Protein AF-A0A7K0W959-F1 (afdb_monomer)

Structure (mmCIF, N/CA/C/O backbone):
data_AF-A0A7K0W959-F1
#
_entry.id   AF-A0A7K0W959-F1
#
loop_
_atom_site.group_PDB
_atom_site.id
_atom_site.type_symbol
_atom_site.label_atom_id
_atom_site.label_alt_id
_atom_site.label_comp_id
_atom_site.label_asym_id
_atom_site.label_entity_id
_atom_site.label_seq_id
_atom_site.pdbx_PDB_ins_code
_atom_site.Cartn_x
_atom_site.Cartn_y
_atom_site.Cartn_z
_atom_site.occupancy
_atom_site.B_iso_or_equiv
_atom_site.auth_seq_id
_atom_site.auth_comp_id
_atom_site.auth_asym_id
_atom_site.auth_atom_id
_atom_site.pdbx_PDB_model_num
ATOM 1 N N . PHE A 1 1 ? 41.767 -5.125 -42.249 1.00 40.03 1 PHE A N 1
ATOM 2 C CA . PHE A 1 1 ? 41.983 -5.794 -40.952 1.00 40.03 1 PHE A CA 1
ATOM 3 C C . PHE A 1 1 ? 40.637 -6.146 -40.345 1.00 40.03 1 PHE A C 1
ATOM 5 O O . PHE A 1 1 ? 39.799 -5.283 -40.142 1.00 40.03 1 PHE A O 1
ATOM 12 N N . ASN A 1 2 ? 40.426 -7.446 -40.182 1.00 38.97 2 ASN A N 1
ATOM 13 C CA . ASN A 1 2 ? 39.212 -8.133 -39.765 1.00 38.97 2 ASN A CA 1
ATOM 14 C C . ASN A 1 2 ? 39.253 -8.354 -38.242 1.00 38.97 2 ASN A C 1
ATOM 16 O O . ASN A 1 2 ? 40.253 -8.873 -37.752 1.00 38.97 2 ASN A O 1
ATOM 20 N N . LYS A 1 3 ? 38.177 -8.040 -37.511 1.00 41.12 3 LYS A N 1
ATOM 21 C CA . LYS A 1 3 ? 37.874 -8.699 -36.230 1.00 41.12 3 LYS A CA 1
ATOM 22 C C . LYS A 1 3 ? 36.409 -9.135 -36.201 1.00 41.12 3 LYS A C 1
ATOM 24 O O . LYS A 1 3 ? 35.528 -8.458 -35.684 1.00 41.12 3 LYS A O 1
ATOM 29 N N . LYS A 1 4 ? 36.195 -10.310 -36.796 1.00 44.72 4 LYS A N 1
ATOM 30 C CA . LYS A 1 4 ? 35.114 -11.259 -36.522 1.00 44.72 4 LYS A CA 1
ATOM 31 C C . LYS A 1 4 ? 34.806 -11.352 -35.020 1.00 44.72 4 LYS A C 1
ATOM 33 O O . LYS A 1 4 ? 35.696 -11.615 -34.220 1.00 44.72 4 LYS A O 1
ATOM 38 N N . GLY A 1 5 ? 33.514 -11.280 -34.713 1.00 45.59 5 GLY A N 1
ATOM 39 C CA . GLY A 1 5 ? 32.800 -12.365 -34.045 1.00 45.59 5 GLY A CA 1
ATOM 40 C C . GLY A 1 5 ? 33.147 -12.641 -32.586 1.00 45.59 5 GLY A C 1
ATOM 41 O O . GLY A 1 5 ? 34.023 -13.446 -32.288 1.00 45.59 5 GLY A O 1
ATOM 42 N N . ARG A 1 6 ? 32.302 -12.133 -31.689 1.00 43.59 6 ARG A N 1
ATOM 43 C CA . ARG A 1 6 ? 31.922 -12.859 -30.473 1.00 43.59 6 ARG A CA 1
ATOM 44 C C . ARG A 1 6 ? 30.399 -12.904 -30.407 1.00 43.59 6 ARG A C 1
ATOM 46 O O . ARG A 1 6 ? 29.770 -12.092 -29.745 1.00 43.59 6 ARG A O 1
ATOM 53 N N . LYS A 1 7 ? 29.818 -13.844 -31.160 1.00 46.66 7 LYS A N 1
ATOM 54 C CA . LYS A 1 7 ? 28.477 -14.361 -30.877 1.00 46.66 7 LYS A CA 1
ATOM 55 C C . LYS A 1 7 ? 28.601 -15.129 -29.564 1.00 46.66 7 LYS A C 1
ATOM 57 O O . LYS A 1 7 ? 29.199 -16.204 -29.552 1.00 46.66 7 LYS A O 1
ATOM 62 N N . PHE A 1 8 ? 28.151 -14.529 -28.467 1.00 40.47 8 PHE A N 1
ATOM 63 C CA . PHE A 1 8 ? 27.986 -15.265 -27.223 1.00 40.47 8 PHE A CA 1
ATOM 64 C C . PHE A 1 8 ? 26.712 -16.098 -27.356 1.00 40.47 8 PHE A C 1
ATOM 66 O O . PHE A 1 8 ? 25.697 -15.628 -27.867 1.00 40.47 8 PHE A O 1
ATOM 73 N N . TRP A 1 9 ? 26.852 -17.375 -27.033 1.00 41.38 9 TRP A N 1
ATOM 74 C CA . TRP A 1 9 ? 25.825 -18.392 -27.162 1.00 41.38 9 TRP A CA 1
ATOM 75 C C . TRP A 1 9 ? 24.666 -18.114 -26.207 1.00 41.38 9 TRP A C 1
ATOM 77 O O . TRP A 1 9 ? 24.879 -17.574 -25.124 1.00 41.38 9 TRP A O 1
ATOM 87 N N . GLY A 1 10 ? 23.463 -18.475 -26.659 1.00 46.59 10 GLY A N 1
ATOM 88 C CA . GLY A 1 10 ? 22.188 -18.227 -26.003 1.00 46.59 10 GLY A CA 1
ATOM 89 C C . GLY A 1 10 ? 22.200 -18.511 -24.509 1.00 46.59 10 GLY A C 1
ATOM 90 O O . GLY A 1 10 ? 22.273 -19.657 -24.077 1.00 46.59 10 GLY A O 1
ATOM 91 N N . ILE A 1 11 ? 22.052 -17.437 -23.750 1.00 46.78 11 ILE A N 1
ATOM 92 C CA . ILE A 1 11 ? 21.205 -17.443 -22.573 1.00 46.78 11 ILE A CA 1
ATOM 93 C C . ILE A 1 11 ? 20.073 -16.511 -22.987 1.00 46.78 11 ILE A C 1
ATOM 95 O O . ILE A 1 11 ? 20.238 -15.294 -23.011 1.00 46.78 11 ILE A O 1
ATOM 99 N N . SER A 1 12 ? 18.996 -17.087 -23.513 1.00 48.69 12 SER A N 1
ATOM 100 C CA . SER A 1 12 ? 17.746 -16.353 -23.659 1.00 48.69 12 SER A CA 1
ATOM 101 C C . SER A 1 12 ? 17.267 -16.043 -22.246 1.00 48.69 12 SER A C 1
ATOM 103 O O . SER A 1 12 ? 17.025 -16.962 -21.465 1.00 48.6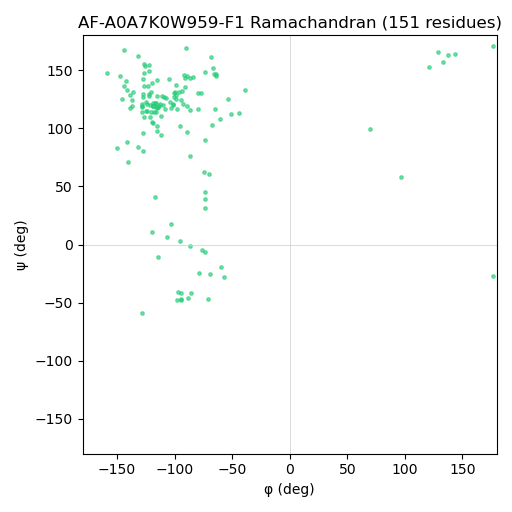9 12 SER A O 1
ATOM 105 N N . ASP A 1 13 ? 17.192 -14.755 -21.930 1.00 47.72 13 ASP A N 1
ATOM 106 C CA . ASP A 1 13 ? 16.771 -14.166 -20.652 1.00 47.72 13 ASP A CA 1
ATOM 107 C C . ASP A 1 13 ? 15.242 -14.281 -20.458 1.00 47.72 13 ASP A C 1
ATOM 109 O O . ASP A 1 13 ? 14.567 -13.353 -20.038 1.00 47.72 13 ASP A O 1
ATOM 113 N N . ASP A 1 14 ? 14.681 -15.419 -20.873 1.00 52.50 14 ASP A N 1
ATOM 114 C CA . ASP A 1 14 ? 13.254 -15.620 -21.160 1.00 52.50 14 ASP A CA 1
ATOM 115 C C . ASP A 1 14 ? 12.558 -16.463 -20.071 1.00 52.50 14 ASP A C 1
ATOM 117 O O . ASP A 1 14 ? 11.411 -16.862 -20.227 1.00 52.50 14 ASP A O 1
ATOM 121 N N . TRP A 1 15 ? 13.257 -16.791 -18.971 1.00 53.22 15 TRP A N 1
ATOM 122 C CA . TRP A 1 15 ? 12.817 -17.774 -17.957 1.00 53.22 15 TRP A CA 1
ATOM 123 C C . TRP A 1 15 ? 12.641 -17.220 -16.531 1.00 53.22 15 TRP A C 1
ATOM 125 O O . TRP A 1 15 ? 12.458 -17.997 -15.597 1.00 53.22 15 TRP A O 1
ATOM 135 N N . LEU A 1 16 ? 12.671 -15.900 -16.332 1.00 52.88 16 LEU A N 1
ATOM 136 C CA . LEU A 1 16 ? 12.287 -15.276 -15.052 1.00 52.88 16 LEU A CA 1
ATOM 137 C C . LEU A 1 16 ? 10.889 -14.641 -15.102 1.00 52.88 16 LEU A C 1
ATOM 139 O O . LEU A 1 16 ? 10.587 -13.805 -14.255 1.00 52.88 16 LEU A O 1
ATOM 143 N N . SER A 1 17 ? 10.052 -15.013 -16.081 1.00 56.56 17 SER A N 1
ATOM 144 C CA . SER A 1 17 ? 8.784 -14.320 -16.354 1.00 56.56 17 SER A CA 1
ATOM 145 C C . SER A 1 17 ? 7.839 -14.275 -15.157 1.00 56.56 17 SER A C 1
ATOM 147 O O . SER A 1 17 ? 7.106 -13.304 -15.041 1.00 56.56 17 SER A O 1
ATOM 149 N N . ASP A 1 18 ? 7.905 -15.249 -14.242 1.00 63.50 18 ASP A N 1
ATOM 150 C CA . ASP A 1 18 ? 6.975 -15.332 -13.116 1.00 63.50 18 ASP A CA 1
ATOM 151 C C . ASP A 1 18 ? 7.675 -15.796 -11.827 1.00 63.50 18 ASP A C 1
ATOM 153 O O . ASP A 1 18 ? 7.735 -16.985 -11.504 1.00 63.50 18 ASP A O 1
ATOM 157 N N . LEU A 1 19 ? 8.221 -14.846 -11.061 1.00 69.06 19 LEU A N 1
ATOM 158 C CA . LEU A 1 19 ? 8.640 -15.085 -9.678 1.00 69.06 19 LEU A CA 1
ATOM 159 C C . LEU A 1 19 ? 7.459 -14.810 -8.739 1.00 69.06 19 LEU A C 1
ATOM 161 O O . LEU A 1 19 ? 7.235 -13.674 -8.332 1.00 69.06 19 LEU A O 1
ATOM 165 N N . SER A 1 20 ? 6.733 -15.857 -8.351 1.00 70.25 20 SER A N 1
ATOM 166 C CA . SER A 1 20 ? 5.736 -15.775 -7.280 1.00 70.25 20 SER A CA 1
ATOM 167 C C . SER A 1 20 ? 6.368 -16.160 -5.941 1.00 70.25 20 SER A C 1
ATOM 169 O O . SER A 1 20 ? 6.847 -17.286 -5.782 1.00 70.25 20 SER A O 1
ATOM 171 N N . ALA A 1 21 ? 6.348 -15.256 -4.965 1.00 72.81 21 ALA A N 1
ATOM 172 C CA . ALA A 1 21 ? 6.767 -15.542 -3.598 1.00 72.81 21 ALA A CA 1
ATOM 173 C C . ALA A 1 21 ? 5.628 -15.208 -2.634 1.00 72.81 21 ALA A C 1
ATOM 175 O O . ALA A 1 21 ? 5.195 -14.062 -2.553 1.00 72.81 21 ALA A O 1
ATOM 176 N N . GLU A 1 22 ? 5.167 -16.201 -1.878 1.0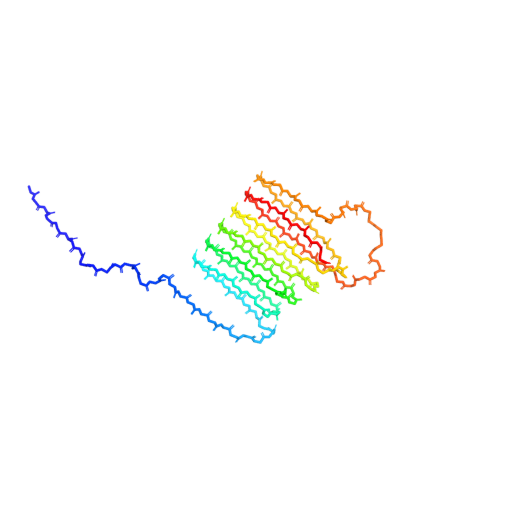0 80.31 22 GLU A N 1
ATOM 177 C CA . GLU A 1 22 ? 4.203 -15.993 -0.802 1.00 80.31 22 GLU A CA 1
ATOM 178 C C . GLU A 1 22 ? 4.945 -15.938 0.536 1.00 80.31 22 GLU A C 1
ATOM 180 O O . GLU A 1 22 ? 5.712 -16.840 0.881 1.00 80.31 22 GLU A O 1
ATOM 185 N N . ILE A 1 23 ? 4.744 -14.858 1.293 1.00 81.31 23 ILE A N 1
ATOM 186 C CA . ILE A 1 23 ? 5.427 -14.627 2.567 1.00 81.31 23 ILE A CA 1
ATOM 187 C C . ILE A 1 23 ? 4.371 -14.360 3.638 1.00 81.31 23 ILE A C 1
ATOM 189 O O . ILE A 1 23 ? 3.745 -13.303 3.670 1.00 81.31 23 ILE A O 1
ATOM 193 N N . SER A 1 24 ? 4.200 -15.311 4.556 1.00 82.81 24 SER A N 1
ATOM 194 C CA . SER A 1 24 ? 3.315 -15.147 5.710 1.00 82.81 24 SER A CA 1
ATOM 195 C C . SER A 1 24 ? 4.080 -14.536 6.881 1.00 82.81 24 SER A C 1
ATOM 197 O O . SER A 1 24 ? 5.030 -15.127 7.398 1.00 82.81 24 SER A O 1
ATOM 199 N N . LEU A 1 25 ? 3.645 -13.358 7.325 1.00 83.56 25 LEU A N 1
ATOM 200 C CA . LEU A 1 25 ? 4.257 -12.620 8.427 1.00 83.56 25 LEU A CA 1
ATOM 201 C C . LEU A 1 25 ? 3.238 -12.349 9.538 1.00 83.56 25 LEU A C 1
ATOM 203 O O . LEU A 1 25 ? 2.049 -12.174 9.266 1.00 83.56 25 LEU A O 1
ATOM 207 N N . PRO A 1 26 ? 3.682 -12.268 10.804 1.00 81.62 26 PRO A N 1
ATOM 208 C CA . PRO A 1 26 ? 2.809 -11.837 11.883 1.00 81.62 26 PRO A CA 1
ATOM 209 C C . PRO A 1 26 ? 2.411 -10.363 11.713 1.00 81.62 26 PRO A C 1
ATOM 211 O O . PRO A 1 26 ? 3.168 -9.551 11.182 1.00 81.62 26 PRO A O 1
ATOM 214 N N . ARG A 1 27 ? 1.234 -9.997 12.236 1.00 75.50 27 ARG A N 1
ATOM 215 C CA . ARG A 1 27 ? 0.635 -8.649 12.113 1.00 75.50 27 ARG A CA 1
ATOM 216 C C . ARG A 1 27 ? 1.485 -7.517 12.694 1.00 75.50 27 ARG A C 1
ATOM 218 O O . ARG A 1 27 ? 1.299 -6.359 12.354 1.00 75.50 27 ARG A O 1
ATOM 225 N N . THR A 1 28 ? 2.429 -7.833 13.574 1.00 81.25 28 THR A N 1
ATOM 226 C CA . THR A 1 28 ? 3.342 -6.857 14.186 1.00 81.25 28 THR A CA 1
ATOM 227 C C . THR A 1 28 ? 4.593 -6.594 13.348 1.00 81.25 28 THR A C 1
ATOM 229 O O . THR A 1 28 ? 5.448 -5.808 13.753 1.00 81.25 28 THR A O 1
ATOM 232 N N . SER A 1 29 ? 4.741 -7.267 12.206 1.00 85.00 29 SER A N 1
ATOM 233 C CA . SER A 1 29 ? 5.914 -7.129 11.351 1.00 85.00 29 SER A CA 1
ATOM 234 C C . SER A 1 29 ? 5.917 -5.811 10.591 1.00 85.00 29 SER A C 1
ATOM 236 O O . SER A 1 29 ? 4.878 -5.276 10.200 1.00 85.00 29 SER A O 1
ATOM 238 N N . LYS A 1 30 ? 7.131 -5.317 10.356 1.00 87.50 30 LYS A N 1
ATOM 239 C CA . LYS A 1 30 ? 7.412 -4.227 9.427 1.00 87.50 30 LYS A CA 1
ATOM 240 C C . LYS A 1 30 ? 7.903 -4.837 8.126 1.00 87.50 30 LYS A C 1
ATOM 242 O O . LYS A 1 30 ? 8.813 -5.663 8.159 1.00 87.50 30 LYS A O 1
ATOM 247 N N . VAL A 1 31 ? 7.303 -4.444 7.011 1.00 87.50 31 VAL A N 1
ATOM 248 C CA . VAL A 1 31 ? 7.586 -5.043 5.704 1.00 87.50 31 VAL A CA 1
ATOM 249 C C . VAL A 1 31 ? 8.045 -3.966 4.742 1.00 87.50 31 VAL A C 1
ATOM 251 O O . VAL A 1 31 ? 7.377 -2.945 4.585 1.00 87.50 31 VAL A O 1
ATOM 254 N N . GLU A 1 32 ? 9.188 -4.210 4.107 1.00 90.25 32 GLU A N 1
ATOM 255 C CA . GLU A 1 32 ? 9.691 -3.402 3.004 1.00 90.25 32 GLU A CA 1
ATOM 256 C C . GLU A 1 32 ? 9.801 -4.281 1.755 1.00 90.25 32 GLU A C 1
ATOM 258 O O . GLU A 1 32 ? 10.534 -5.269 1.754 1.00 90.25 32 GLU A O 1
ATOM 263 N N . ILE A 1 33 ? 9.069 -3.921 0.701 1.00 89.00 33 ILE A N 1
ATOM 264 C CA . ILE A 1 33 ? 9.052 -4.631 -0.581 1.00 89.00 33 ILE A CA 1
ATOM 265 C C . ILE A 1 33 ? 9.629 -3.699 -1.636 1.00 89.00 33 ILE A C 1
ATOM 267 O O . ILE A 1 33 ? 9.192 -2.554 -1.768 1.00 89.00 33 ILE A O 1
ATOM 271 N N . LYS A 1 34 ? 10.615 -4.189 -2.388 1.00 90.12 34 LYS A N 1
ATOM 272 C CA . LYS A 1 34 ? 11.173 -3.495 -3.547 1.00 90.12 34 LYS A CA 1
ATOM 273 C C . LYS A 1 34 ? 11.178 -4.429 -4.738 1.00 90.12 34 LYS A C 1
ATOM 275 O O . LYS A 1 34 ? 11.833 -5.465 -4.684 1.00 90.12 34 LYS A O 1
ATOM 280 N N . THR A 1 35 ? 10.490 -4.038 -5.798 1.00 85.31 35 THR A N 1
ATOM 281 C CA . THR A 1 35 ? 10.531 -4.742 -7.078 1.00 85.31 35 THR A CA 1
ATOM 282 C C . THR A 1 35 ? 10.753 -3.750 -8.215 1.00 85.31 35 THR A C 1
ATOM 284 O O . THR A 1 35 ? 10.630 -2.539 -8.044 1.00 85.31 35 THR A O 1
ATOM 287 N N . VAL A 1 36 ? 11.163 -4.257 -9.368 1.00 87.06 36 VAL A N 1
ATOM 288 C CA . VAL A 1 36 ? 11.248 -3.470 -10.605 1.00 87.06 36 VAL A CA 1
ATOM 289 C C . VAL A 1 36 ? 9.999 -3.702 -11.445 1.00 87.06 36 VAL A C 1
ATOM 291 O O . VAL A 1 36 ? 9.457 -2.755 -12.004 1.00 87.06 36 VAL A O 1
ATOM 294 N N . SER A 1 37 ? 9.547 -4.950 -11.499 1.00 82.06 37 SER A N 1
ATOM 295 C CA . SER A 1 37 ? 8.394 -5.405 -12.264 1.00 82.06 37 SER A CA 1
ATOM 296 C C . SER A 1 37 ? 7.641 -6.463 -11.466 1.00 82.06 37 SER A C 1
ATOM 298 O O . SER A 1 37 ? 8.275 -7.316 -10.838 1.00 82.06 37 SER A O 1
ATOM 300 N N . GLY A 1 38 ? 6.316 -6.426 -11.522 1.00 81.88 38 GLY A N 1
ATOM 301 C CA . GLY A 1 38 ? 5.445 -7.430 -10.919 1.00 81.88 38 GLY A CA 1
ATOM 302 C C . GLY A 1 38 ? 4.491 -6.838 -9.892 1.00 81.88 38 GLY A C 1
ATOM 303 O O . GLY A 1 38 ? 4.782 -5.813 -9.269 1.00 81.88 38 GLY A O 1
ATOM 304 N N . ASP A 1 39 ? 3.360 -7.513 -9.733 1.00 86.62 39 ASP A N 1
ATOM 305 C CA . ASP A 1 39 ? 2.256 -7.043 -8.907 1.00 86.62 39 ASP A CA 1
ATOM 306 C C . ASP A 1 39 ? 2.477 -7.402 -7.439 1.00 86.62 39 ASP A C 1
ATOM 308 O O . ASP A 1 39 ? 3.037 -8.449 -7.096 1.00 86.62 39 ASP A O 1
ATOM 312 N N . ILE A 1 40 ? 2.057 -6.503 -6.554 1.00 87.69 40 ILE A N 1
ATOM 313 C CA . ILE A 1 40 ? 2.231 -6.647 -5.113 1.00 87.69 40 ILE A CA 1
ATOM 314 C C . ILE A 1 40 ? 0.860 -6.626 -4.459 1.00 87.69 40 ILE A C 1
ATOM 316 O O . ILE A 1 40 ? 0.197 -5.591 -4.414 1.00 87.69 40 ILE A O 1
ATOM 320 N N . GLU A 1 41 ? 0.479 -7.754 -3.869 1.00 87.81 41 GLU A N 1
ATOM 321 C CA . GLU A 1 41 ? -0.734 -7.871 -3.069 1.00 87.81 41 GLU A CA 1
ATOM 322 C C . GLU A 1 41 ? -0.381 -8.028 -1.585 1.00 87.81 41 GLU A C 1
ATOM 324 O O . GLU A 1 41 ? 0.400 -8.900 -1.194 1.00 87.81 41 GLU A O 1
ATOM 329 N N . VAL A 1 42 ? -0.959 -7.177 -0.736 1.00 85.88 42 VAL A N 1
ATOM 330 C CA . VAL A 1 42 ? -0.788 -7.236 0.719 1.00 85.88 42 VAL A CA 1
ATOM 331 C C . VAL A 1 42 ? -2.142 -7.414 1.392 1.00 85.88 42 VAL A C 1
ATOM 333 O O . VAL A 1 42 ? -2.961 -6.496 1.442 1.00 85.88 42 VAL A O 1
ATOM 336 N N . ASN A 1 43 ? -2.349 -8.607 1.953 1.00 79.31 43 ASN A N 1
ATOM 337 C CA . ASN A 1 43 ? -3.609 -9.011 2.574 1.00 79.31 43 ASN A CA 1
ATOM 338 C C . ASN A 1 43 ? -3.710 -8.795 4.101 1.00 79.31 43 ASN A C 1
ATOM 340 O O . ASN A 1 43 ? -4.771 -8.361 4.548 1.00 79.31 43 ASN A O 1
ATOM 344 N N . PRO A 1 44 ? -2.687 -9.077 4.940 1.00 72.88 44 PRO A N 1
ATOM 345 C CA . PRO A 1 44 ? -2.812 -8.889 6.386 1.00 72.88 44 PRO A CA 1
ATOM 346 C C . PRO A 1 44 ? -2.474 -7.459 6.833 1.00 72.88 44 PRO A C 1
ATOM 348 O O . PRO A 1 44 ? -1.504 -6.866 6.365 1.00 72.88 44 PRO A O 1
ATOM 351 N N . ALA A 1 45 ? -3.194 -6.948 7.838 1.00 66.31 45 ALA A N 1
ATOM 352 C CA . ALA A 1 45 ? -2.798 -5.739 8.563 1.00 66.31 45 ALA A CA 1
ATOM 353 C C . ALA A 1 45 ? -1.422 -5.930 9.241 1.00 66.31 45 ALA A C 1
ATOM 355 O O . ALA A 1 45 ? -1.287 -6.677 10.216 1.00 66.31 45 ALA A O 1
ATOM 356 N N . LEU A 1 46 ? -0.397 -5.272 8.697 1.00 80.00 46 LEU A N 1
ATOM 357 C CA . LEU A 1 46 ? 0.978 -5.226 9.211 1.00 80.00 46 LEU A CA 1
ATOM 358 C C . LEU A 1 46 ? 1.164 -4.053 10.185 1.00 80.00 46 LEU A C 1
ATOM 360 O O . LEU A 1 46 ? 0.334 -3.151 10.236 1.00 80.00 46 LEU A O 1
ATOM 364 N N . ALA A 1 47 ? 2.278 -3.988 10.920 1.00 84.50 47 ALA A N 1
ATOM 365 C CA . ALA A 1 47 ? 2.560 -2.821 11.761 1.00 84.50 47 ALA A CA 1
ATOM 366 C C . ALA A 1 47 ? 2.905 -1.598 10.897 1.00 84.50 47 ALA A C 1
ATOM 368 O O . ALA A 1 47 ? 2.366 -0.505 11.088 1.00 84.50 47 ALA A O 1
ATOM 369 N N . SER A 1 48 ? 3.787 -1.794 9.917 1.00 86.38 48 SER 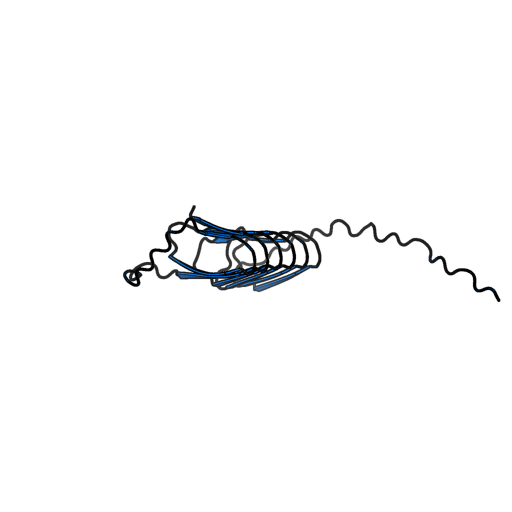A N 1
ATOM 370 C CA . SER A 1 48 ? 4.141 -0.781 8.923 1.00 86.38 48 SER A CA 1
ATOM 371 C C . SER A 1 48 ? 4.461 -1.427 7.585 1.00 86.38 48 SER A C 1
ATOM 373 O O . SER A 1 48 ? 5.093 -2.487 7.548 1.00 86.38 48 SER A O 1
ATOM 375 N N . LEU A 1 49 ? 4.106 -0.742 6.505 1.00 89.38 49 LEU A N 1
ATOM 376 C CA . LEU A 1 49 ? 4.317 -1.211 5.144 1.00 89.38 49 LEU A CA 1
ATOM 377 C C . LEU A 1 49 ? 5.040 -0.146 4.321 1.00 89.38 49 LEU A C 1
ATOM 379 O O . LEU A 1 49 ? 4.630 1.014 4.301 1.00 89.38 49 LEU A O 1
ATOM 383 N N . GLN A 1 50 ? 6.107 -0.552 3.641 1.00 91.75 50 GLN A N 1
ATOM 384 C CA . GLN A 1 50 ? 6.813 0.267 2.667 1.00 91.75 50 GLN A CA 1
ATOM 385 C C . GLN A 1 50 ? 6.969 -0.509 1.360 1.00 91.75 50 GLN A C 1
ATOM 387 O O . GLN A 1 50 ? 7.618 -1.548 1.327 1.00 91.75 50 GLN A O 1
ATOM 392 N N . ILE A 1 51 ? 6.400 0.006 0.278 1.00 91.31 51 ILE A N 1
ATOM 393 C CA . ILE A 1 51 ? 6.451 -0.614 -1.046 1.00 91.31 51 ILE A CA 1
ATOM 394 C C . ILE A 1 51 ? 7.117 0.351 -2.023 1.00 91.31 51 ILE A C 1
ATOM 396 O O . ILE A 1 51 ? 6.775 1.533 -2.075 1.00 91.31 51 ILE A O 1
ATOM 400 N N . GLY A 1 52 ? 8.081 -0.158 -2.784 1.00 92.50 52 GLY A N 1
ATOM 401 C CA . GLY A 1 52 ? 8.714 0.532 -3.899 1.00 92.50 52 GLY A CA 1
ATOM 402 C C . GLY A 1 52 ? 8.692 -0.342 -5.145 1.00 92.50 52 GLY A C 1
ATOM 403 O O . GLY A 1 52 ? 9.370 -1.364 -5.174 1.00 92.50 52 GLY A O 1
ATOM 404 N N . THR A 1 53 ? 7.958 0.065 -6.172 1.00 89.81 53 THR A N 1
ATOM 405 C CA . THR A 1 53 ? 7.994 -0.585 -7.485 1.00 89.81 53 THR A CA 1
ATOM 406 C C . THR A 1 53 ? 8.286 0.426 -8.591 1.00 89.81 53 THR A C 1
ATOM 408 O O . THR A 1 53 ? 8.097 1.629 -8.410 1.00 89.81 53 THR A O 1
ATOM 411 N N . ILE A 1 54 ? 8.828 -0.037 -9.716 1.00 88.56 54 ILE A N 1
ATOM 412 C CA . ILE A 1 54 ? 8.962 0.790 -10.923 1.00 88.56 54 ILE A CA 1
ATOM 413 C C . ILE A 1 54 ? 7.758 0.542 -11.826 1.00 88.56 54 ILE A C 1
ATOM 415 O O . ILE A 1 54 ? 7.154 1.500 -12.298 1.00 88.56 54 ILE A O 1
ATOM 419 N N . SER A 1 55 ? 7.411 -0.723 -12.045 1.00 85.56 55 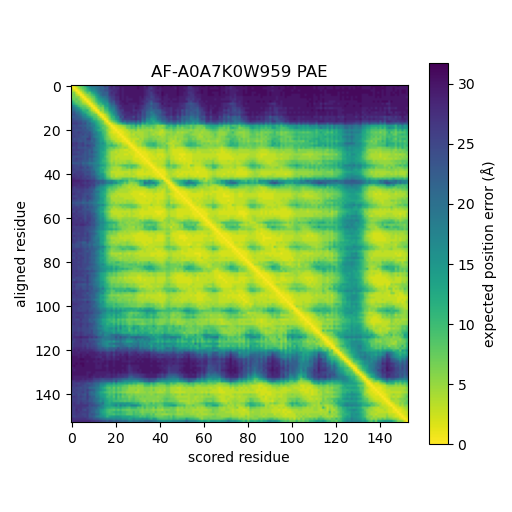SER A N 1
ATOM 420 C CA . SER A 1 55 ? 6.277 -1.139 -12.856 1.00 85.56 55 SER A CA 1
ATOM 421 C C . SER A 1 55 ? 5.510 -2.255 -12.155 1.00 85.56 55 SER A C 1
ATOM 423 O O . SER A 1 55 ? 6.115 -3.220 -11.687 1.00 85.56 55 SER A O 1
ATOM 425 N N . GLY A 1 56 ? 4.193 -2.125 -12.075 1.00 85.25 56 GLY A N 1
ATOM 426 C CA . GLY A 1 56 ? 3.315 -3.135 -11.487 1.00 85.25 56 GLY A CA 1
ATOM 427 C C . GLY A 1 56 ? 2.313 -2.524 -10.524 1.00 85.25 56 GLY A C 1
ATOM 428 O O . GLY A 1 56 ? 2.538 -1.435 -9.979 1.00 85.25 56 GLY A O 1
ATOM 429 N N . ASP A 1 57 ? 1.220 -3.246 -10.324 1.00 89.50 57 ASP A N 1
ATOM 430 C CA . ASP A 1 57 ? 0.099 -2.761 -9.536 1.00 89.50 57 ASP A CA 1
ATOM 431 C C . ASP A 1 57 ? 0.280 -3.116 -8.061 1.00 89.50 57 ASP A C 1
ATOM 433 O O . ASP A 1 57 ? 0.835 -4.157 -7.693 1.00 89.50 57 ASP A O 1
ATOM 437 N N . VAL A 1 58 ? -0.170 -2.217 -7.187 1.00 89.81 58 VAL A N 1
ATOM 438 C CA . VAL A 1 58 ? -0.079 -2.398 -5.738 1.00 89.81 58 VAL A CA 1
ATOM 439 C C . VAL A 1 58 ? -1.475 -2.435 -5.149 1.00 89.81 58 VAL A C 1
ATOM 441 O O . VAL A 1 58 ? -2.174 -1.423 -5.116 1.00 89.81 58 VAL A O 1
ATOM 444 N N . VAL A 1 59 ? -1.849 -3.596 -4.617 1.00 90.69 59 VAL A N 1
ATOM 445 C CA . VAL A 1 59 ? -3.137 -3.815 -3.962 1.00 90.69 59 VAL A CA 1
ATOM 446 C C . VAL A 1 59 ? -2.919 -4.059 -2.476 1.00 90.69 59 VAL A C 1
ATOM 448 O O . VAL A 1 59 ? -2.234 -4.993 -2.061 1.00 90.69 59 VAL A O 1
ATOM 451 N N . ILE A 1 60 ? -3.519 -3.207 -1.650 1.00 89.56 60 ILE A N 1
ATOM 452 C CA . ILE A 1 60 ? -3.493 -3.326 -0.193 1.00 89.56 60 ILE A CA 1
ATOM 453 C C . ILE A 1 60 ? -4.921 -3.575 0.276 1.00 89.56 60 ILE A C 1
ATOM 455 O O . ILE A 1 60 ? -5.739 -2.654 0.347 1.00 89.56 60 ILE A O 1
ATOM 459 N N . SER A 1 61 ? -5.216 -4.830 0.601 1.00 87.12 61 SER A N 1
ATOM 460 C CA . SER A 1 61 ? -6.549 -5.266 1.025 1.00 87.12 61 SER A CA 1
ATOM 461 C C . SER A 1 61 ? -6.844 -4.913 2.478 1.00 87.12 61 SER A C 1
ATOM 463 O O . SER A 1 61 ? -8.006 -4.805 2.843 1.00 87.12 61 SER A O 1
ATOM 465 N N . GLN A 1 62 ? -5.823 -4.741 3.324 1.00 82.12 62 GLN A N 1
ATOM 466 C CA . GLN A 1 62 ? -5.976 -4.249 4.696 1.00 82.12 62 GLN A CA 1
ATOM 467 C C . GLN A 1 62 ? -4.866 -3.264 5.036 1.00 82.12 62 GLN A C 1
ATOM 469 O O . GLN A 1 62 ? -3.680 -3.568 4.896 1.00 82.12 62 GLN A O 1
ATOM 474 N N . ASN A 1 63 ? -5.251 -2.092 5.531 1.00 80.75 63 ASN A N 1
ATOM 475 C CA . ASN A 1 63 ? -4.291 -1.075 5.926 1.00 80.75 63 ASN A CA 1
ATOM 476 C C . ASN A 1 63 ? -3.400 -1.531 7.095 1.00 80.75 63 ASN A C 1
ATOM 478 O O . ASN A 1 63 ? -3.859 -2.250 7.991 1.00 80.75 63 ASN A O 1
ATOM 482 N N . PRO A 1 64 ? -2.130 -1.093 7.133 1.00 81.94 64 PRO A N 1
ATOM 483 C CA . PRO A 1 64 ? -1.274 -1.331 8.282 1.00 81.94 64 PRO A CA 1
ATOM 484 C C . PRO A 1 64 ? -1.746 -0.527 9.500 1.00 81.94 64 PRO A C 1
ATOM 486 O O . PRO A 1 64 ? -2.479 0.455 9.387 1.00 81.94 64 PRO A O 1
ATOM 489 N N . ALA A 1 65 ? -1.289 -0.940 10.679 1.00 77.75 65 ALA A N 1
ATOM 490 C CA . ALA A 1 65 ? -1.700 -0.380 11.960 1.00 77.75 65 ALA A CA 1
ATOM 491 C C . ALA A 1 65 ? -1.198 1.052 12.200 1.00 77.75 65 ALA A C 1
ATOM 493 O O . ALA A 1 65 ? -1.798 1.769 12.994 1.00 77.75 65 ALA A O 1
ATOM 494 N N . THR A 1 66 ? -0.088 1.448 11.567 1.00 82.19 66 THR A N 1
ATOM 495 C CA . THR A 1 66 ? 0.535 2.760 11.813 1.00 82.19 66 THR A CA 1
ATOM 496 C C . THR A 1 66 ? 0.798 3.543 10.536 1.00 82.19 66 THR A C 1
ATOM 498 O O . THR A 1 66 ? 0.315 4.662 10.390 1.00 82.19 66 THR A O 1
ATOM 501 N N . THR A 1 67 ? 1.587 2.990 9.610 1.00 86.94 67 THR A N 1
ATOM 502 C CA . THR A 1 67 ? 2.054 3.750 8.442 1.00 86.94 67 THR A CA 1
ATOM 503 C C . THR A 1 67 ? 2.124 2.881 7.198 1.00 86.94 67 THR A C 1
ATOM 505 O O . THR A 1 67 ? 2.652 1.764 7.240 1.00 86.94 67 THR A O 1
ATOM 508 N N . CYS A 1 68 ? 1.655 3.438 6.084 1.00 89.19 68 CYS A N 1
ATOM 509 C CA . CYS A 1 68 ? 1.706 2.853 4.755 1.00 89.19 68 CYS A CA 1
ATOM 510 C C . CYS A 1 68 ? 2.392 3.813 3.780 1.00 89.19 68 CYS A C 1
ATOM 512 O O . CYS A 1 68 ? 1.877 4.893 3.488 1.00 89.19 68 CYS A O 1
ATOM 514 N N . VAL A 1 69 ? 3.546 3.421 3.248 1.00 91.56 69 VAL A N 1
ATOM 515 C CA . VAL A 1 69 ? 4.273 4.191 2.235 1.00 91.56 69 VAL A CA 1
ATOM 516 C C . VAL A 1 69 ? 4.323 3.382 0.951 1.00 91.56 69 VAL A C 1
ATOM 518 O O . VAL A 1 69 ? 4.931 2.318 0.925 1.00 91.56 69 VAL A O 1
ATOM 521 N N . VAL A 1 70 ? 3.737 3.899 -0.123 1.00 90.81 70 VAL A N 1
ATOM 522 C CA . VAL A 1 70 ? 3.772 3.254 -1.442 1.00 90.81 70 VAL A CA 1
ATOM 523 C C . VAL A 1 70 ? 4.386 4.219 -2.438 1.00 90.81 70 VAL A C 1
ATOM 525 O O . VAL A 1 70 ? 4.007 5.388 -2.502 1.00 90.81 70 VAL A O 1
ATOM 528 N N . LYS A 1 71 ? 5.370 3.735 -3.189 1.00 92.06 71 LYS A N 1
ATOM 529 C CA . LYS A 1 71 ? 6.026 4.471 -4.263 1.00 92.06 71 LYS A CA 1
ATOM 530 C C . LYS A 1 71 ? 6.012 3.613 -5.516 1.00 92.06 71 LYS A C 1
ATOM 532 O O . LYS A 1 71 ? 6.611 2.541 -5.514 1.00 92.06 71 LYS A O 1
ATOM 537 N N . THR A 1 72 ? 5.370 4.108 -6.561 1.00 90.50 72 THR A N 1
ATOM 538 C CA . THR A 1 72 ? 5.420 3.520 -7.898 1.00 90.50 72 THR A CA 1
ATOM 539 C C . THR A 1 72 ? 5.846 4.569 -8.919 1.00 90.50 72 THR A C 1
ATOM 541 O O . THR A 1 72 ? 5.685 5.772 -8.695 1.00 90.50 72 THR A O 1
ATOM 544 N N . VAL A 1 73 ? 6.451 4.130 -10.019 1.00 88.81 73 VAL A N 1
ATOM 545 C CA . VAL A 1 73 ? 6.689 4.992 -11.183 1.00 88.81 73 VAL A CA 1
ATOM 546 C C . VAL A 1 73 ? 5.556 4.813 -12.184 1.00 88.81 73 VAL A C 1
ATOM 548 O O . VAL A 1 73 ? 5.009 5.806 -12.652 1.00 88.81 73 VAL A O 1
ATOM 551 N N . SER A 1 74 ? 5.207 3.567 -12.490 1.00 84.62 74 SER A N 1
ATOM 552 C CA . SER A 1 74 ? 4.142 3.208 -13.413 1.00 84.62 74 SER A CA 1
ATOM 553 C C . SER A 1 74 ? 3.316 2.064 -12.838 1.00 84.62 74 SER A C 1
ATOM 555 O O . SER A 1 74 ? 3.862 1.014 -12.508 1.00 84.62 74 SER A O 1
ATOM 557 N N . GLY A 1 75 ? 2.012 2.265 -12.717 1.00 84.75 75 GLY A N 1
ATOM 558 C CA . GLY A 1 75 ? 1.089 1.258 -12.196 1.00 84.75 75 GLY A CA 1
ATOM 559 C C . GLY A 1 75 ? 0.084 1.866 -11.236 1.00 84.75 75 GLY A C 1
ATOM 560 O O . GLY A 1 75 ? 0.284 2.972 -10.718 1.00 84.75 75 GLY A O 1
ATOM 561 N N . ASP A 1 76 ? -0.985 1.122 -11.004 1.00 89.31 76 ASP A N 1
ATOM 562 C CA . ASP A 1 76 ? -2.103 1.588 -10.206 1.00 89.31 76 ASP A CA 1
ATOM 563 C C . ASP A 1 76 ? -1.918 1.205 -8.737 1.00 89.31 76 ASP A C 1
ATOM 565 O O . ASP A 1 76 ? -1.362 0.161 -8.380 1.00 89.31 76 ASP A O 1
ATOM 569 N N . ILE A 1 77 ? -2.388 2.079 -7.850 1.00 89.31 77 ILE A N 1
ATOM 570 C CA . ILE A 1 77 ? -2.372 1.837 -6.409 1.00 89.31 77 ILE A CA 1
ATOM 571 C C . ILE A 1 77 ? -3.814 1.747 -5.930 1.00 89.31 77 ILE A C 1
ATOM 573 O O . ILE A 1 77 ? -4.541 2.737 -5.971 1.00 89.31 77 ILE A O 1
ATOM 577 N N . ALA A 1 78 ? -4.205 0.588 -5.408 1.00 89.94 78 ALA A N 1
ATOM 578 C CA . ALA A 1 78 ? -5.502 0.376 -4.780 1.00 89.94 78 ALA A CA 1
ATOM 579 C C . ALA A 1 78 ? -5.323 0.051 -3.294 1.00 89.94 78 ALA A C 1
ATOM 581 O O . ALA A 1 78 ? -4.662 -0.926 -2.935 1.00 89.94 78 ALA A O 1
ATOM 582 N N . THR A 1 79 ? -5.921 0.847 -2.407 1.00 88.38 79 THR A N 1
ATOM 583 C CA . THR A 1 79 ? -5.854 0.601 -0.959 1.00 88.38 79 THR A CA 1
ATOM 584 C C . THR A 1 79 ? -7.234 0.571 -0.317 1.00 88.38 79 THR A C 1
ATOM 586 O O . THR A 1 79 ? -8.116 1.353 -0.665 1.00 88.38 79 THR A O 1
ATOM 589 N N . HIS A 1 80 ? -7.412 -0.329 0.651 1.00 87.12 80 HIS A N 1
ATOM 590 C CA . HIS A 1 80 ? -8.611 -0.418 1.480 1.00 87.12 80 HIS A CA 1
ATOM 591 C C . HIS A 1 80 ? -8.277 -0.078 2.933 1.00 87.12 80 HIS A C 1
ATOM 593 O O . HIS A 1 80 ? -7.467 -0.740 3.590 1.00 87.12 80 HIS A O 1
ATOM 599 N N . THR A 1 81 ? -8.916 0.975 3.437 1.00 81.75 81 THR A N 1
ATOM 600 C CA . THR A 1 81 ? -8.665 1.545 4.760 1.00 81.75 81 THR A CA 1
ATOM 601 C C . THR A 1 81 ? -9.813 1.251 5.713 1.00 81.75 81 THR A C 1
ATOM 603 O O . THR A 1 81 ? -10.924 1.745 5.538 1.00 81.75 81 THR A O 1
ATOM 606 N N . PHE A 1 82 ? -9.505 0.492 6.764 1.00 78.62 82 PHE A N 1
ATOM 607 C CA . PHE A 1 82 ? -10.419 0.085 7.833 1.00 78.62 82 PHE A CA 1
ATOM 608 C C . PHE A 1 82 ? -10.045 0.670 9.205 1.00 78.62 82 PHE A C 1
ATOM 610 O O . PHE A 1 82 ? -10.824 0.573 10.152 1.00 78.62 82 PHE A O 1
ATOM 617 N N . SER A 1 83 ? -8.861 1.272 9.360 1.00 78.31 83 SER A N 1
ATOM 618 C CA . SER A 1 83 ? -8.461 1.948 10.599 1.00 78.31 83 SER A CA 1
ATOM 619 C C . SER A 1 83 ? -7.620 3.200 10.352 1.00 78.31 83 SER A C 1
ATOM 621 O O . SER A 1 83 ? -7.110 3.408 9.255 1.00 78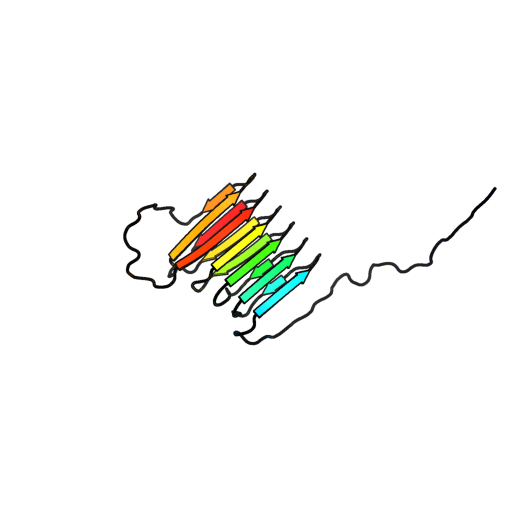.31 83 SER A O 1
ATOM 623 N N . ALA A 1 84 ? -7.437 4.006 11.405 1.00 76.50 84 ALA A N 1
ATOM 624 C CA . ALA A 1 84 ? -6.497 5.127 11.408 1.00 76.50 84 ALA A CA 1
ATOM 625 C C . ALA A 1 84 ? -5.092 4.662 11.006 1.00 76.50 84 ALA A C 1
ATOM 627 O O . ALA A 1 84 ? -4.563 3.722 11.602 1.00 76.50 84 ALA A O 1
ATOM 628 N N . CYS A 1 85 ? -4.525 5.302 9.987 1.00 81.25 85 CYS A N 1
ATOM 629 C CA . CYS A 1 85 ? -3.193 5.033 9.463 1.00 81.25 85 CYS A CA 1
ATOM 630 C C . CYS A 1 85 ? -2.708 6.262 8.690 1.00 81.25 85 CYS A C 1
ATOM 632 O O . CYS A 1 85 ? -3.503 6.942 8.041 1.00 81.25 85 CYS A O 1
ATOM 634 N N . ASP A 1 86 ? -1.400 6.500 8.710 1.00 86.44 86 ASP A N 1
ATOM 635 C CA . ASP A 1 86 ? -0.774 7.507 7.859 1.00 86.44 86 ASP A CA 1
ATOM 636 C C . ASP A 1 86 ? -0.422 6.900 6.499 1.00 86.44 86 ASP A C 1
ATOM 638 O O . ASP A 1 86 ? 0.429 6.007 6.400 1.00 86.44 86 ASP A O 1
ATOM 642 N N . TYR A 1 87 ? -1.053 7.401 5.441 1.00 86.94 87 TYR A N 1
ATOM 643 C CA . TYR A 1 87 ? -0.790 7.012 4.063 1.00 86.94 87 TYR A CA 1
ATOM 644 C C . TYR A 1 87 ? 0.086 8.030 3.351 1.00 86.94 87 TYR A C 1
ATOM 646 O O . TYR A 1 87 ? -0.191 9.227 3.337 1.00 86.94 87 TYR A O 1
ATOM 654 N N . LYS A 1 88 ? 1.138 7.536 2.702 1.00 90.44 88 LYS A N 1
ATOM 655 C CA . LYS A 1 88 ? 1.996 8.319 1.810 1.00 90.44 88 LYS A CA 1
ATOM 656 C C . LYS A 1 88 ? 2.100 7.593 0.482 1.00 90.44 88 LYS A C 1
ATOM 658 O O . LYS A 1 88 ? 2.916 6.680 0.341 1.00 90.44 88 LYS A O 1
ATOM 663 N N . LEU A 1 89 ? 1.265 7.994 -0.468 1.00 89.44 89 LEU A N 1
ATOM 664 C CA . LEU A 1 89 ? 1.180 7.385 -1.790 1.00 89.44 89 LEU A CA 1
ATOM 665 C C . LEU A 1 89 ? 1.869 8.301 -2.799 1.00 89.44 89 LEU A C 1
ATOM 667 O O . LEU A 1 89 ? 1.537 9.479 -2.915 1.00 89.44 89 LEU A O 1
ATOM 671 N N . LYS A 1 90 ? 2.864 7.778 -3.509 1.00 89.69 90 LYS A N 1
ATOM 672 C CA . LYS A 1 90 ? 3.541 8.501 -4.583 1.00 89.69 90 LYS A CA 1
ATOM 673 C C . LYS A 1 90 ? 3.495 7.679 -5.856 1.00 89.69 90 LYS A C 1
ATOM 675 O O . LYS A 1 90 ? 4.004 6.561 -5.866 1.00 89.69 90 LYS A O 1
ATOM 680 N N . SER A 1 91 ? 2.935 8.261 -6.904 1.00 87.19 91 SER A N 1
ATOM 681 C CA . SER A 1 91 ? 2.984 7.724 -8.259 1.00 87.19 91 SER A CA 1
ATOM 682 C C . SER A 1 91 ? 3.619 8.757 -9.189 1.00 87.19 91 SER A C 1
ATOM 684 O O . SER A 1 91 ? 3.618 9.951 -8.893 1.00 87.19 91 SER A O 1
ATOM 686 N N . ILE A 1 92 ? 4.222 8.322 -10.290 1.00 86.31 92 ILE A N 1
ATOM 687 C CA . ILE A 1 92 ? 4.590 9.234 -11.383 1.00 86.31 92 ILE A CA 1
ATOM 688 C C . ILE A 1 92 ? 3.519 9.162 -12.464 1.00 86.31 92 ILE A C 1
ATOM 690 O O . ILE A 1 92 ? 3.060 10.204 -12.922 1.00 86.31 92 ILE A O 1
ATOM 694 N N . SER A 1 93 ? 3.135 7.948 -12.850 1.00 83.31 93 SER A N 1
ATOM 695 C CA . SER A 1 93 ? 2.114 7.670 -13.846 1.00 83.31 93 SER A CA 1
ATOM 696 C C . SER A 1 93 ? 1.243 6.508 -13.381 1.00 83.31 93 SER A C 1
ATOM 698 O O . SER A 1 93 ? 1.738 5.398 -13.207 1.00 83.31 93 SER A O 1
ATOM 700 N N . GLY A 1 94 ? -0.043 6.760 -13.183 1.00 81.56 94 GLY A N 1
ATOM 701 C CA . GLY A 1 94 ? -1.004 5.732 -12.788 1.00 81.56 94 GLY A CA 1
ATOM 702 C C . GLY A 1 94 ? -2.047 6.268 -11.825 1.00 81.56 94 GLY A C 1
ATOM 703 O O . GLY A 1 94 ? -1.866 7.337 -11.228 1.00 81.56 94 GLY A O 1
ATOM 704 N N . ASP A 1 95 ? -3.121 5.508 -11.677 1.00 86.44 95 ASP A N 1
ATOM 705 C CA . ASP A 1 95 ? -4.272 5.920 -10.896 1.00 86.44 95 ASP A CA 1
ATOM 706 C C . ASP A 1 95 ? -4.133 5.460 -9.450 1.00 86.44 95 ASP A C 1
ATOM 708 O O . ASP A 1 95 ? -3.635 4.376 -9.133 1.00 86.44 95 ASP A O 1
ATOM 712 N N . ILE A 1 96 ? -4.596 6.303 -8.535 1.00 86.88 96 ILE A N 1
ATOM 713 C CA . ILE A 1 96 ? -4.583 5.997 -7.110 1.00 86.88 96 ILE A CA 1
ATOM 714 C C . ILE A 1 96 ? -6.029 5.936 -6.637 1.00 86.88 96 ILE A C 1
ATOM 716 O O . ILE A 1 96 ? -6.729 6.947 -6.614 1.00 86.88 96 ILE A O 1
ATOM 720 N N . LYS A 1 97 ? -6.468 4.744 -6.236 1.00 87.81 97 LYS A N 1
ATOM 721 C CA . LYS A 1 97 ? -7.798 4.474 -5.690 1.00 87.81 97 LYS A CA 1
ATOM 722 C C . LYS A 1 97 ? -7.690 4.163 -4.210 1.00 87.81 97 LYS A C 1
ATOM 724 O O . LYS A 1 97 ? -7.034 3.200 -3.810 1.00 87.81 97 LYS A O 1
ATOM 729 N N . VAL A 1 98 ? -8.357 4.967 -3.394 1.00 86.19 98 VAL A N 1
ATOM 730 C CA . VAL A 1 98 ? -8.409 4.745 -1.950 1.00 86.19 98 VAL A CA 1
ATOM 731 C C . VAL A 1 98 ? -9.851 4.518 -1.526 1.00 86.19 98 VAL A C 1
ATOM 733 O O . VAL A 1 98 ? -10.713 5.369 -1.730 1.00 86.19 98 VAL A O 1
ATOM 736 N N . HIS A 1 99 ? -10.096 3.361 -0.920 1.00 86.69 99 HIS A N 1
ATOM 737 C CA . HIS A 1 99 ? -11.369 3.000 -0.312 1.00 86.69 99 HIS A CA 1
ATOM 738 C C . HIS A 1 99 ? -11.286 3.216 1.191 1.00 86.69 99 HIS A C 1
ATOM 740 O O . HIS A 1 99 ? -10.341 2.753 1.838 1.00 86.69 99 HIS A O 1
ATOM 746 N N . ILE A 1 100 ? -12.277 3.897 1.760 1.00 82.31 100 ILE A N 1
ATOM 747 C CA . ILE A 1 100 ? -12.302 4.200 3.192 1.00 82.31 100 ILE A CA 1
ATOM 748 C C . ILE A 1 100 ? -13.610 3.736 3.821 1.00 82.31 100 ILE A C 1
ATOM 750 O O . ILE A 1 100 ? -14.691 3.939 3.267 1.00 82.31 100 ILE A O 1
ATOM 754 N N . ALA A 1 101 ? -13.488 3.119 4.997 1.00 80.44 101 ALA A N 1
ATOM 755 C CA . ALA A 1 101 ? -14.613 2.737 5.833 1.00 80.44 101 ALA A CA 1
ATOM 756 C C . ALA A 1 101 ? -15.410 3.964 6.333 1.00 80.44 101 ALA A C 1
ATOM 758 O O . ALA A 1 101 ? -14.833 5.013 6.637 1.00 80.44 101 ALA A O 1
ATOM 759 N N . PRO A 1 102 ? -16.742 3.852 6.465 1.00 70.62 102 PRO A N 1
ATOM 760 C CA . PRO A 1 102 ? -17.605 4.991 6.746 1.00 70.62 102 PRO A CA 1
ATOM 761 C C . PRO A 1 102 ? -17.518 5.512 8.186 1.00 70.62 102 PRO A C 1
ATOM 763 O O . PRO A 1 102 ? -18.122 6.534 8.488 1.00 70.62 102 PRO A O 1
ATOM 766 N N . ASP A 1 103 ? -16.798 4.856 9.087 1.00 74.69 103 ASP A N 1
ATOM 767 C CA . ASP A 1 103 ? -16.616 5.275 10.480 1.00 74.69 103 ASP A CA 1
ATOM 768 C C . ASP A 1 103 ? -15.329 6.090 10.714 1.00 74.69 103 ASP A C 1
ATOM 770 O O . ASP A 1 103 ? -15.033 6.461 11.854 1.00 74.69 103 ASP A O 1
ATOM 774 N N . LEU A 1 104 ? -14.565 6.380 9.654 1.00 75.88 104 LEU A N 1
ATOM 775 C CA . LEU A 1 104 ? -13.276 7.068 9.729 1.00 75.88 104 LEU A CA 1
ATOM 776 C C . LEU A 1 104 ? -13.366 8.523 9.268 1.00 75.88 104 LEU A C 1
ATOM 778 O O . LEU A 1 104 ? -14.046 8.859 8.298 1.00 75.88 104 LEU A O 1
ATOM 782 N N . THR A 1 105 ? -12.615 9.378 9.957 1.00 77.56 105 THR A N 1
ATOM 783 C CA . THR A 1 105 ? -12.368 10.756 9.532 1.00 77.56 105 THR A CA 1
ATOM 784 C C . THR A 1 105 ? -11.112 10.781 8.678 1.00 77.56 105 THR A C 1
ATOM 786 O O . THR A 1 105 ? -10.112 10.165 9.045 1.00 77.56 105 THR A O 1
ATOM 789 N N . VAL A 1 106 ? -11.148 11.498 7.558 1.00 75.00 106 VAL A N 1
ATOM 790 C CA . VAL A 1 106 ? -10.087 11.461 6.551 1.00 75.00 106 VAL A CA 1
ATOM 791 C C . VAL A 1 106 ? -9.622 12.870 6.253 1.00 75.00 106 VAL A C 1
ATOM 793 O O . VAL A 1 106 ? -10.428 13.728 5.905 1.00 75.00 106 VAL A O 1
ATOM 796 N N . GLU A 1 107 ? -8.320 13.083 6.360 1.00 81.12 107 GLU A N 1
ATOM 797 C CA . GLU A 1 107 ? -7.650 14.283 5.885 1.00 81.12 107 GLU A CA 1
ATOM 798 C C . GLU A 1 107 ? -6.842 13.915 4.641 1.00 81.12 107 GLU A C 1
ATOM 800 O O . GLU A 1 107 ? -6.059 12.962 4.664 1.00 81.12 107 GLU A O 1
ATOM 805 N N . VAL A 1 108 ? -7.056 14.634 3.540 1.00 77.00 108 VAL A N 1
ATOM 806 C CA . VAL A 1 108 ? -6.435 14.332 2.246 1.00 77.00 108 VAL A CA 1
ATOM 807 C C . VAL A 1 108 ? -5.629 15.535 1.784 1.00 77.00 108 VAL A C 1
ATOM 809 O O . VAL A 1 108 ? -6.182 16.606 1.556 1.00 77.00 108 VAL A O 1
ATOM 812 N N . ASP A 1 109 ? -4.330 15.329 1.604 1.00 82.62 109 ASP A N 1
ATOM 813 C CA . ASP A 1 109 ? -3.408 16.277 0.984 1.00 82.62 109 ASP A CA 1
ATOM 814 C C . ASP A 1 109 ? -2.894 15.660 -0.320 1.00 82.62 109 ASP A C 1
ATOM 816 O O . ASP A 1 109 ? -2.009 14.799 -0.324 1.00 82.62 109 ASP A O 1
ATOM 820 N N . GLY A 1 110 ? -3.518 16.049 -1.429 1.00 75.50 110 GLY A N 1
ATOM 821 C CA . GLY A 1 110 ? -3.212 15.541 -2.759 1.00 75.50 110 GLY A CA 1
ATOM 822 C C . GLY A 1 110 ? -2.569 16.608 -3.632 1.00 75.50 110 GLY A C 1
ATOM 823 O O . GLY A 1 110 ? -3.127 17.685 -3.820 1.00 75.50 110 GLY A O 1
ATOM 824 N N . ASN A 1 111 ? -1.419 16.285 -4.221 1.00 77.94 111 ASN A N 1
ATOM 825 C CA . ASN A 1 111 ? -0.766 17.127 -5.221 1.00 77.94 111 ASN A CA 1
ATOM 826 C C . ASN A 1 111 ? -0.664 16.365 -6.548 1.00 77.94 111 ASN A C 1
ATOM 828 O O . ASN A 1 111 ? -0.013 15.320 -6.610 1.00 77.94 111 ASN A O 1
ATOM 832 N N . SER A 1 112 ? -1.281 16.896 -7.607 1.00 71.69 112 SER A N 1
ATOM 833 C CA . SER A 1 112 ? -1.134 16.396 -8.978 1.00 71.69 112 SER A CA 1
ATOM 834 C C . SER A 1 112 ? -0.563 17.482 -9.882 1.00 71.69 112 SER A C 1
ATOM 836 O O . SER A 1 112 ? -0.935 18.649 -9.758 1.00 71.69 112 SER A O 1
ATOM 838 N N . VAL A 1 113 ? 0.353 17.113 -10.779 1.00 77.69 113 VAL A N 1
ATOM 839 C CA . VAL A 1 113 ? 0.835 18.032 -11.825 1.00 77.69 113 VAL A CA 1
ATOM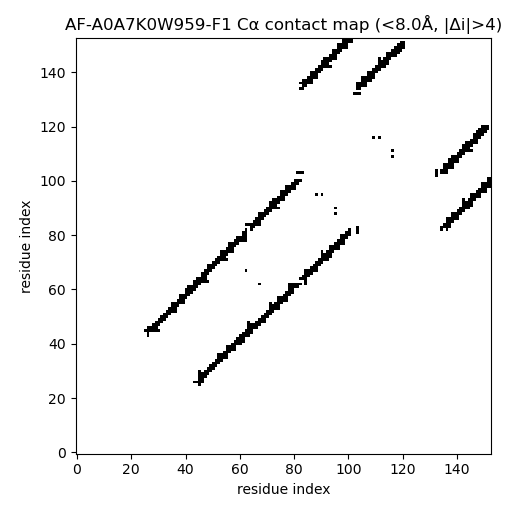 840 C C . VAL A 1 113 ? -0.092 17.997 -13.045 1.00 77.69 113 VAL A C 1
ATOM 842 O O . VAL A 1 113 ? -0.380 19.044 -13.620 1.00 77.69 113 VAL A O 1
ATOM 845 N N . SER A 1 114 ? -0.551 16.809 -13.451 1.00 61.41 114 SER A N 1
ATOM 846 C CA . SER A 1 114 ? -1.359 16.591 -14.658 1.00 61.41 114 SER A CA 1
ATOM 847 C C . SER A 1 114 ? -2.319 15.400 -14.513 1.00 61.41 114 SER A C 1
ATOM 849 O O . SER A 1 114 ? -2.028 14.288 -14.942 1.00 61.41 114 SER A O 1
ATOM 851 N N . GLY A 1 115 ? -3.478 15.630 -13.903 1.00 58.28 115 GLY A N 1
ATOM 852 C CA . GLY A 1 115 ? -4.539 14.634 -13.721 1.00 58.28 115 GLY A CA 1
ATOM 853 C C . GLY A 1 115 ? -5.695 15.213 -12.911 1.00 58.28 115 GLY A C 1
ATOM 854 O O . GLY A 1 115 ? -5.571 16.320 -12.376 1.00 58.28 115 GLY A O 1
ATOM 855 N N . GLU A 1 116 ? -6.807 14.490 -12.824 1.00 69.12 116 GLU A N 1
ATOM 856 C CA . GLU A 1 116 ? -7.984 14.926 -12.076 1.00 69.12 116 GLU A CA 1
ATOM 857 C C . GLU A 1 116 ? -7.978 14.319 -10.662 1.00 69.12 116 GLU A C 1
ATOM 859 O O . GLU A 1 116 ? -7.757 13.125 -10.454 1.00 69.12 116 GLU A O 1
ATOM 864 N N . LEU A 1 117 ? -8.189 15.164 -9.649 1.00 66.00 117 LEU A N 1
ATOM 865 C CA . LEU A 1 117 ? -8.411 14.713 -8.275 1.00 66.00 117 LEU A CA 1
ATOM 866 C C . LEU A 1 117 ? -9.922 14.649 -8.058 1.00 66.00 117 LEU A C 1
ATOM 868 O O . LEU A 1 117 ? -10.563 15.681 -7.858 1.00 66.00 117 LEU A O 1
ATOM 872 N N . ASN A 1 118 ? -10.488 13.446 -8.111 1.00 68.88 118 ASN A N 1
ATOM 873 C CA . ASN A 1 118 ? -11.898 13.219 -7.844 1.00 68.88 118 ASN A CA 1
ATOM 874 C C . ASN A 1 118 ? -12.082 12.654 -6.430 1.00 68.88 118 ASN A C 1
ATOM 876 O O . ASN A 1 118 ? -11.558 11.598 -6.069 1.00 68.88 118 ASN A O 1
ATOM 880 N N . SER A 1 119 ? -12.842 13.371 -5.609 1.00 60.75 119 SER A N 1
ATOM 881 C CA . SER A 1 119 ? -13.176 12.952 -4.252 1.00 60.75 119 SER A CA 1
ATOM 882 C C . SER A 1 119 ? -14.686 12.934 -4.108 1.00 60.75 119 SER A C 1
ATOM 884 O O . SER A 1 119 ? -15.323 13.983 -4.147 1.00 60.75 119 SER A O 1
ATOM 886 N N . GLU A 1 120 ? -15.257 11.748 -3.900 1.00 64.00 120 GLU A N 1
ATOM 887 C CA . GLU A 1 120 ? -16.671 11.612 -3.528 1.00 64.00 120 GLU A CA 1
ATOM 888 C C . GLU A 1 120 ? -16.910 11.975 -2.053 1.00 64.00 120 GLU A C 1
ATOM 890 O O . GLU A 1 120 ? -18.047 12.031 -1.584 1.00 64.00 120 GLU A O 1
ATOM 895 N N . ILE A 1 121 ? -15.837 12.250 -1.305 1.00 58.62 121 ILE A N 1
ATOM 896 C CA . ILE A 1 121 ? -15.922 12.821 0.033 1.00 58.62 121 ILE A CA 1
ATOM 897 C C . ILE A 1 121 ? -16.160 14.320 -0.116 1.00 58.62 121 ILE A C 1
ATOM 899 O O . ILE A 1 121 ? -15.302 15.029 -0.649 1.00 58.62 121 ILE A O 1
ATOM 903 N N . SER A 1 122 ? -17.312 14.787 0.372 1.00 47.31 122 SER A N 1
ATOM 904 C CA . SER A 1 122 ? -17.605 16.210 0.529 1.00 47.31 122 SER A CA 1
ATOM 905 C C . SER A 1 122 ? -16.461 16.877 1.284 1.00 47.31 122 SER A C 1
ATOM 907 O O . SER A 1 122 ? -16.240 16.606 2.464 1.00 47.31 122 SER A O 1
ATOM 909 N N . LEU A 1 123 ? -15.724 17.741 0.586 1.00 50.44 123 LEU A N 1
ATOM 910 C CA . LEU A 1 123 ? -14.741 18.645 1.170 1.00 50.44 123 LEU A CA 1
ATOM 911 C C . LEU A 1 123 ? -15.496 19.778 1.879 1.00 50.44 123 LEU A C 1
ATOM 913 O O . LEU A 1 123 ? -15.416 20.939 1.481 1.00 50.44 123 LEU A O 1
ATOM 917 N N . ASP A 1 124 ? -16.281 19.433 2.898 1.00 51.38 124 ASP A N 1
ATOM 918 C CA . ASP A 1 124 ? -16.860 20.419 3.800 1.00 51.38 124 ASP A CA 1
ATOM 919 C C . ASP A 1 124 ? -15.721 20.920 4.686 1.00 51.38 124 ASP A C 1
ATOM 921 O O . ASP A 1 124 ? -15.379 20.346 5.719 1.00 51.38 124 ASP A O 1
ATOM 925 N N . GLY A 1 125 ? -15.067 21.977 4.208 1.00 46.78 125 GLY A N 1
ATOM 926 C CA . GLY A 1 125 ? -14.086 22.753 4.950 1.00 46.78 125 GLY A CA 1
ATOM 927 C C . GLY A 1 125 ? -14.745 23.559 6.064 1.00 46.78 125 GLY A C 1
ATOM 928 O O . GLY A 1 125 ? -14.652 24.783 6.053 1.00 46.78 125 GLY A O 1
ATOM 929 N N . ASP A 1 126 ? -15.398 22.883 7.008 1.00 43.59 126 ASP A N 1
ATOM 930 C CA . ASP A 1 126 ? -15.835 23.488 8.258 1.00 43.59 126 ASP A CA 1
ATOM 931 C C . ASP A 1 126 ? -15.020 22.885 9.401 1.00 43.59 126 ASP A C 1
ATOM 933 O O . ASP A 1 126 ? -15.094 21.699 9.729 1.00 43.59 126 ASP A O 1
ATOM 937 N N . SER A 1 127 ? -14.157 23.722 9.965 1.00 53.03 127 SER A N 1
ATOM 938 C CA . SER A 1 127 ? -13.239 23.416 11.056 1.00 53.03 127 SER A CA 1
ATOM 939 C C . SER A 1 127 ? -13.964 23.291 12.398 1.00 53.03 127 SER 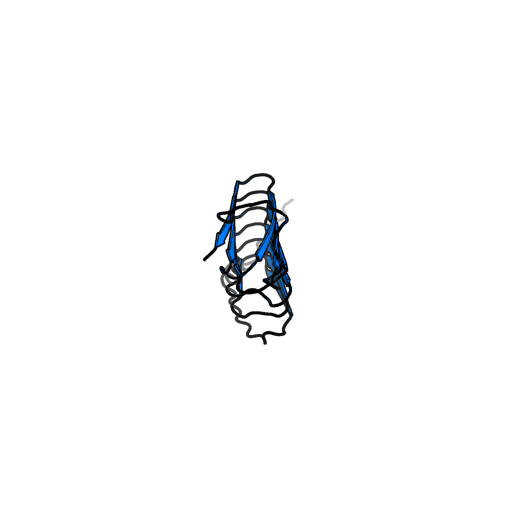A C 1
ATOM 941 O O . SER A 1 127 ? -13.510 23.848 13.394 1.00 53.03 127 SER A 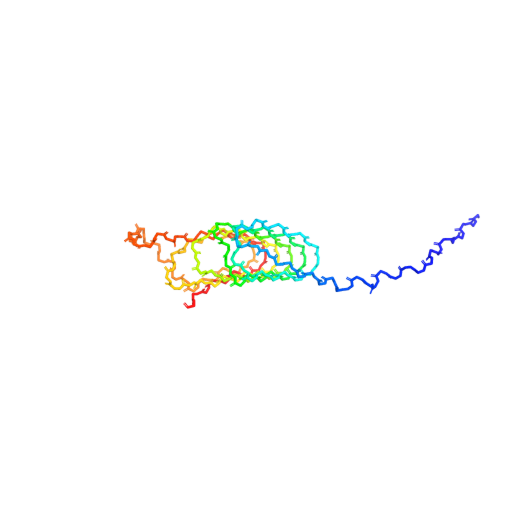O 1
ATOM 943 N N . ASP A 1 128 ? -15.093 22.592 12.438 1.00 51.22 128 ASP A N 1
ATOM 944 C CA . ASP A 1 128 ? -15.865 22.415 13.656 1.00 51.22 128 ASP A CA 1
ATOM 945 C C . ASP A 1 128 ? -16.523 21.035 13.672 1.00 51.22 128 ASP A C 1
ATOM 947 O O . ASP A 1 128 ? -17.301 20.676 12.793 1.00 51.22 128 ASP A O 1
ATOM 951 N N . SER A 1 129 ? -16.256 20.285 14.745 1.00 46.97 129 SER A N 1
ATOM 952 C CA . SER A 1 129 ? -16.835 18.969 15.087 1.00 46.97 129 SER A CA 1
ATOM 953 C C . SER A 1 129 ? -16.025 17.721 14.705 1.00 46.97 129 SER A C 1
ATOM 955 O O . SER A 1 129 ? -16.542 16.787 14.103 1.00 46.97 129 SER A O 1
ATOM 957 N N . LEU A 1 130 ? -14.788 17.612 15.201 1.00 49.50 130 LEU A N 1
ATOM 958 C CA . LEU A 1 130 ? -14.129 16.307 15.399 1.00 49.50 130 LEU A CA 1
ATOM 959 C C . LEU A 1 130 ? -13.830 16.032 16.877 1.00 49.50 130 LEU A C 1
ATOM 961 O O . LEU A 1 130 ? -12.800 15.479 17.249 1.00 49.50 130 LEU A O 1
ATOM 965 N N . ALA A 1 131 ? -14.772 16.387 17.747 1.00 48.16 131 ALA A N 1
ATOM 966 C CA . ALA A 1 131 ? -14.843 15.834 19.092 1.00 48.16 131 ALA A CA 1
ATOM 967 C C . ALA A 1 131 ? -15.656 14.527 19.044 1.00 48.16 131 ALA A C 1
ATOM 969 O O . ALA A 1 131 ? -16.828 14.520 19.411 1.00 48.16 131 ALA A O 1
ATOM 970 N N . GLY A 1 132 ? -15.081 13.420 18.550 1.00 45.12 132 GLY A N 1
ATOM 971 C CA . GLY A 1 132 ? -15.813 12.146 18.629 1.00 45.12 132 GLY A CA 1
ATOM 972 C C . GLY A 1 132 ? -15.225 10.876 18.016 1.00 45.12 132 GLY A C 1
ATOM 973 O O . GLY A 1 132 ? -15.517 9.802 18.535 1.00 45.12 132 GLY A O 1
ATOM 974 N N . SER A 1 133 ? -14.386 10.933 16.981 1.00 47.97 133 SER A N 1
ATOM 975 C CA . SER A 1 133 ? -13.747 9.735 16.411 1.00 47.97 133 SER A CA 1
ATOM 976 C C . SER A 1 133 ? -12.231 9.857 16.535 1.00 47.97 133 SER A C 1
ATOM 978 O O . SER A 1 133 ? -11.569 10.593 15.815 1.00 47.97 133 SER A O 1
ATOM 980 N N . ASN A 1 134 ? -11.644 9.118 17.477 1.00 53.97 134 ASN A N 1
ATOM 981 C CA . ASN A 1 134 ? -10.204 9.135 17.769 1.00 53.97 134 ASN A CA 1
ATOM 982 C C . ASN A 1 134 ? -9.359 8.417 16.685 1.00 53.97 134 ASN A C 1
ATOM 984 O O . ASN A 1 134 ? -8.372 7.752 16.993 1.00 53.97 134 ASN A O 1
ATOM 988 N N . LYS A 1 135 ? -9.811 8.448 15.426 1.00 63.38 135 LYS A N 1
ATOM 989 C CA . LYS A 1 135 ? -9.259 7.698 14.295 1.00 63.38 135 LYS A CA 1
ATOM 990 C C . LYS A 1 135 ? -9.255 8.567 13.036 1.00 63.38 135 LYS A C 1
ATOM 992 O O . LYS A 1 135 ? -10.046 8.352 12.121 1.00 63.38 135 LYS A O 1
ATOM 997 N N . VAL A 1 136 ? -8.374 9.562 13.029 1.00 75.19 136 VAL A N 1
ATOM 998 C CA . VAL A 1 136 ? -8.080 10.365 11.837 1.00 75.19 136 VAL A CA 1
ATOM 999 C C . VAL A 1 136 ? -7.121 9.576 10.944 1.00 75.19 136 VAL A C 1
ATOM 1001 O O . VAL A 1 136 ? -6.122 9.039 11.423 1.00 75.19 136 VAL A O 1
ATOM 1004 N N . VAL A 1 137 ? -7.451 9.464 9.661 1.00 80.38 137 VAL A N 1
ATOM 1005 C CA . VAL A 1 137 ? -6.601 8.889 8.614 1.00 80.38 137 VAL A CA 1
ATOM 1006 C C . VAL A 1 137 ? -6.024 10.048 7.814 1.00 80.38 137 VAL A C 1
ATOM 1008 O O . VAL A 1 137 ? -6.776 10.782 7.178 1.00 80.38 137 VAL A O 1
ATOM 1011 N N . THR A 1 138 ? -4.701 10.191 7.818 1.00 84.25 138 THR A N 1
ATOM 1012 C CA . THR A 1 138 ? -4.019 11.193 6.992 1.00 84.25 138 THR A CA 1
ATOM 1013 C C . THR A 1 138 ? -3.578 10.546 5.692 1.00 84.25 138 THR A C 1
ATOM 1015 O O . THR A 1 138 ? -2.846 9.555 5.708 1.00 84.25 138 THR A O 1
ATOM 1018 N N . ILE A 1 139 ? -3.987 11.104 4.558 1.00 85.31 139 ILE A N 1
ATOM 1019 C CA . ILE A 1 139 ? -3.637 10.603 3.233 1.00 85.31 139 ILE A CA 1
ATOM 1020 C C . ILE A 1 139 ? -2.890 11.691 2.484 1.00 85.31 139 ILE A C 1
ATOM 1022 O O . ILE A 1 139 ? -3.482 12.645 1.994 1.00 85.31 139 ILE A O 1
ATOM 1026 N N . THR A 1 140 ? -1.579 11.520 2.356 1.00 87.69 140 THR A N 1
ATOM 1027 C CA . THR A 1 140 ? -0.758 12.357 1.486 1.00 87.69 140 THR A CA 1
ATOM 1028 C C . THR A 1 140 ? -0.542 11.641 0.163 1.00 87.69 140 THR A C 1
ATOM 1030 O O . THR A 1 140 ? 0.114 10.592 0.124 1.00 87.69 140 THR A O 1
ATOM 1033 N N . THR A 1 141 ? -1.047 12.212 -0.927 1.00 85.00 141 THR A N 1
ATOM 1034 C CA . THR A 1 141 ? -0.825 11.695 -2.276 1.00 85.00 141 THR A CA 1
ATOM 1035 C C . THR A 1 141 ? -0.034 12.674 -3.129 1.00 85.00 141 THR A C 1
ATOM 1037 O O . THR A 1 141 ? -0.156 13.896 -3.041 1.00 85.00 141 THR A O 1
ATOM 1040 N N . SER A 1 142 ? 0.865 12.137 -3.946 1.00 85.69 142 SER A N 1
ATOM 1041 C CA . SER A 1 142 ? 1.576 12.921 -4.951 1.00 85.69 142 SER A CA 1
ATOM 1042 C C . SER A 1 142 ? 1.627 12.133 -6.244 1.00 85.69 142 SER A C 1
ATOM 1044 O O . SER A 1 142 ? 2.209 11.048 -6.265 1.00 85.69 142 SER A O 1
ATOM 1046 N N . THR A 1 143 ? 1.040 12.679 -7.304 1.00 81.44 143 THR A N 1
ATOM 1047 C CA . THR A 1 143 ? 1.148 12.121 -8.651 1.00 81.44 143 THR A CA 1
ATOM 1048 C C . THR A 1 143 ? 1.635 13.174 -9.635 1.00 81.44 143 THR A C 1
ATOM 1050 O O . THR A 1 143 ? 1.401 14.369 -9.462 1.00 81.44 143 THR A O 1
ATOM 1053 N N . ILE A 1 144 ? 2.388 12.759 -10.648 1.00 84.06 144 ILE A N 1
ATOM 1054 C CA . ILE A 1 144 ? 2.726 13.661 -11.754 1.00 84.06 144 ILE A CA 1
ATOM 1055 C C . ILE A 1 144 ? 1.629 13.560 -12.805 1.00 84.06 144 ILE A C 1
ATOM 1057 O O . ILE A 1 144 ? 1.142 14.590 -13.266 1.00 84.06 144 ILE A O 1
ATOM 1061 N N . SER A 1 145 ? 1.222 12.341 -13.154 1.00 77.44 145 SER A N 1
ATOM 1062 C CA . SER A 1 145 ? 0.161 12.089 -14.114 1.00 77.44 145 SER A CA 1
ATOM 1063 C C . SER A 1 145 ? -0.716 10.908 -13.711 1.00 77.44 145 SER A C 1
ATOM 1065 O O . SER A 1 145 ? -0.207 9.853 -13.344 1.00 77.44 145 SER A O 1
ATOM 1067 N N . GLY A 1 146 ? -2.031 11.092 -13.774 1.00 73.81 146 GLY A N 1
ATOM 1068 C CA . GLY A 1 146 ? -3.016 10.084 -13.378 1.00 73.81 146 GLY A CA 1
ATOM 1069 C C . GLY A 1 146 ? -4.046 10.634 -12.404 1.00 73.81 146 GLY A C 1
ATOM 1070 O O . GLY A 1 146 ? -3.860 11.712 -11.823 1.00 73.81 146 GLY A O 1
ATOM 1071 N N . ASP A 1 147 ? -5.124 9.879 -12.241 1.00 80.38 147 ASP A N 1
ATOM 1072 C CA . ASP A 1 147 ? -6.291 10.325 -11.500 1.00 80.38 147 ASP A CA 1
ATOM 1073 C C . ASP A 1 147 ? -6.269 9.774 -10.075 1.00 80.38 147 ASP A C 1
ATOM 1075 O O . ASP A 1 147 ? -5.948 8.610 -9.809 1.00 80.38 147 ASP A O 1
ATOM 1079 N N . PHE A 1 148 ? -6.620 10.630 -9.121 1.00 82.00 148 PHE A N 1
ATOM 1080 C CA . PHE A 1 148 ? -6.820 10.209 -7.739 1.00 82.00 148 PHE A CA 1
ATOM 1081 C C . PHE A 1 148 ? -8.312 10.084 -7.494 1.00 82.00 148 PHE A C 1
ATOM 1083 O O . PHE A 1 148 ? -9.039 11.067 -7.616 1.00 82.00 148 PHE A O 1
ATOM 1090 N N . ASN A 1 149 ? -8.750 8.886 -7.126 1.00 84.00 149 ASN A N 1
ATOM 1091 C CA . ASN A 1 149 ? -10.134 8.599 -6.803 1.00 84.00 149 ASN A CA 1
ATOM 1092 C C . ASN A 1 149 ? -10.247 8.175 -5.346 1.00 84.00 149 ASN A C 1
ATOM 1094 O O . ASN A 1 149 ? -9.654 7.182 -4.911 1.00 84.00 149 ASN A O 1
ATOM 1098 N N . LEU A 1 150 ? -11.052 8.921 -4.603 1.00 81.69 150 LEU A N 1
ATOM 1099 C CA . LEU A 1 150 ? -11.340 8.637 -3.211 1.00 81.69 150 LEU A CA 1
ATOM 1100 C C . LEU A 1 150 ? -12.810 8.278 -3.034 1.00 81.69 150 LEU A C 1
ATOM 1102 O O . LEU A 1 150 ? -13.687 9.107 -3.284 1.00 81.69 150 LEU A O 1
ATOM 1106 N N . VAL A 1 151 ? -13.053 7.049 -2.575 1.00 80.88 151 VAL A N 1
ATOM 1107 C CA . VAL A 1 151 ? -14.393 6.466 -2.459 1.00 80.88 151 VAL A CA 1
ATOM 1108 C C . VAL A 1 151 ? -14.652 6.026 -1.021 1.00 80.88 151 VAL A C 1
ATOM 1110 O O . VAL A 1 151 ? -13.805 5.409 -0.366 1.00 80.88 151 VAL A O 1
ATOM 1113 N N . ARG A 1 152 ? -15.855 6.326 -0.528 1.00 76.06 152 ARG A N 1
ATOM 1114 C CA . ARG A 1 152 ? -16.354 5.856 0.768 1.00 76.06 152 ARG A CA 1
ATOM 1115 C C . ARG A 1 152 ? -17.289 4.671 0.539 1.00 76.06 152 ARG A C 1
ATOM 1117 O O . ARG A 1 152 ? -18.209 4.779 -0.267 1.00 76.06 152 ARG A O 1
ATOM 1124 N N . ASN A 1 153 ? -17.033 3.554 1.219 1.00 61.50 153 ASN A N 1
ATOM 1125 C CA . ASN A 1 153 ? -17.870 2.349 1.132 1.00 61.50 153 ASN A CA 1
ATOM 1126 C C . ASN A 1 153 ? -18.969 2.315 2.201 1.00 61.50 153 ASN A C 1
ATOM 1128 O O . ASN A 1 153 ? -18.863 3.064 3.199 1.00 61.50 153 ASN A O 1
#

Solvent-accessible surface area (backbone atoms only — not comparable to full-atom values): 8653 Å² total; per-residue (Å²): 139,86,82,80,82,82,83,76,77,88,75,76,92,74,81,71,85,77,83,84,81,89,82,92,73,64,51,79,41,73,48,79,48,78,50,62,67,61,70,46,78,41,67,69,44,23,34,28,40,37,39,38,36,42,31,42,39,39,39,32,69,30,47,26,63,44,32,38,37,40,37,35,42,31,40,39,37,39,39,32,36,81,64,41,26,41,35,39,42,36,35,41,34,38,38,38,39,41,38,35,44,76,87,54,48,77,48,79,50,76,47,64,77,49,55,56,80,47,58,76,59,81,82,71,88,61,100,73,86,80,87,81,65,101,32,64,24,42,37,39,38,38,34,44,28,42,40,37,40,39,44,74,99

Nearest PDB structures (foldseek):
  4qrk-assembly1_A  TM=5.100E-01  e=8.606E-02  Clostridium sporogenes ATCC 15579

Foldseek 3Di:
DDDDDDPDDDPPPPPPPDDDDDDDDDQADEDAEEDAEEEAEAEHAHQEYHYHYAYYEYEYNEHHPEEYEYEYAYYEYEHEYDFAYEAHAEYAEYEYEYEYEPLEAEDEAEAEQEEEEDEPPPPPPDPDDPPPRPTYHYHYYYYDYYYYYYDYD

Mean predicted aligned error: 11.71 Å

Radius of gyration: 20.03 Å; Cα contacts (8 Å, |Δi|>4): 348; chains: 1; bounding box: 60×42×60 Å

Sequence (153 aa):
FNKKGRKFWGISDDWLSDLSAEISLPRTSKVEIKTVSGDIEVNPALASLQIGTISGDVVISQNPATTCVVKTVSGDIATHTFSACDYKLKSISGDIKVHIAPDLTVEVDGNSVSGELNSEISLDGDSDSLAGSNKVVTITTSTISGDFNLVRN

pLDDT: mean 74.94, std 15.49, range [38.97, 92.5]

Secondary structure (DSSP, 8-state):
------------S-S-S---------TT-EEEEE-S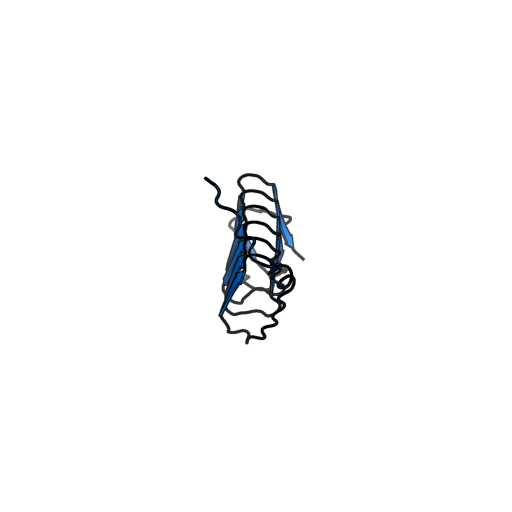BS-EEE-S--SEEEEE-SBS-EEESS--SSEEEEE-SBS-EEEEE-S--EEEEE-SBS-EEEEE-TT-EEEEEEEEEES-EEE-S---------SS-S-EEEEEEEEEES-EEEEE-